Protein AF-A0ABD5AZH2-F1 (afdb_monomer_lite)

Radius of gyration: 20.58 Å; chains: 1; bounding box: 47×34×45 Å

Organism: Staphylococcus chromogenes (NCBI:txid46126)

Sequence (150 aa):
QFNVNGDVVKVEMTEIVQFFMYLSATINLLLIKINTSDILSSNITQSAMGALFAVLGPGWLGATIFNAPHNLKILKNDIGSIISEVPWLVIILVSVVAMIVISQSATASIMVPIVLSLGIPPMFFIAIVQTLNVNFVIPAQPTILFAVDV

pLDDT: mean 77.16, std 8.14, range [48.12, 93.88]

Foldseek 3Di:
DDQDPNDDDDDDPVNVVVVVVVVVVVVCCVVDVDDPVVVCVDPVNVVVVVVVCLQVVVQVVLCVQCPPPVNVVCCQPPVLVVCVVPVCVLLVVLLVVLCVSLDLVSSCSRSVVVCVSSVRDCVCVVSSSVSNVNPVVDCPDVVSVVVVVD

Structure (mmCIF, N/CA/C/O backbone):
data_AF-A0ABD5AZH2-F1
#
_entry.id   AF-A0ABD5AZH2-F1
#
loop_
_atom_site.group_PDB
_atom_site.id
_atom_site.type_symbol
_atom_site.label_atom_id
_atom_site.label_alt_id
_atom_site.label_comp_id
_atom_site.label_asym_id
_atom_site.label_entity_id
_atom_site.label_seq_id
_atom_site.pdbx_PDB_ins_code
_atom_site.Cartn_x
_atom_site.Cartn_y
_atom_site.Cartn_z
_atom_site.occupancy
_atom_site.B_iso_or_equiv
_atom_site.auth_seq_id
_atom_site.auth_comp_id
_atom_site.auth_asym_id
_atom_site.auth_atom_id
_atom_site.pdbx_PDB_model_num
ATOM 1 N N . GLN A 1 1 ? -25.159 2.593 -11.934 1.00 52.59 1 GLN A N 1
ATOM 2 C CA . GLN A 1 1 ? -25.008 3.696 -12.905 1.00 52.59 1 GLN A CA 1
ATOM 3 C C . GLN A 1 1 ? -26.025 4.739 -12.505 1.00 52.59 1 GLN A C 1
ATOM 5 O O . GLN A 1 1 ? -27.193 4.382 -12.394 1.00 52.59 1 GLN A O 1
ATOM 10 N N . PHE A 1 2 ? -25.587 5.952 -12.195 1.00 59.53 2 PHE A N 1
ATOM 11 C CA . PHE A 1 2 ? -26.476 7.032 -11.773 1.00 59.53 2 PHE A CA 1
ATOM 12 C C . PHE A 1 2 ? -26.469 8.088 -12.874 1.00 59.53 2 PHE A C 1
ATOM 14 O O . PHE A 1 2 ? -25.406 8.452 -13.369 1.00 59.53 2 PHE A O 1
ATOM 21 N N . ASN A 1 3 ? -27.651 8.513 -13.313 1.00 66.88 3 ASN A N 1
ATOM 22 C CA . ASN A 1 3 ? -27.783 9.558 -14.319 1.00 66.88 3 ASN A CA 1
ATOM 23 C C . ASN A 1 3 ? -27.894 10.896 -13.585 1.00 66.88 3 ASN A C 1
ATOM 25 O O . ASN A 1 3 ? -28.888 11.137 -12.897 1.00 66.88 3 ASN A O 1
ATOM 29 N N . VAL A 1 4 ? -26.856 11.723 -13.683 1.00 68.50 4 VAL A N 1
ATOM 30 C CA . VAL A 1 4 ? -26.837 13.073 -13.113 1.00 68.50 4 VAL A CA 1
ATOM 31 C C . VAL A 1 4 ? -26.707 14.034 -14.288 1.00 68.50 4 VAL A C 1
ATOM 33 O O . VAL A 1 4 ? -25.723 13.989 -15.014 1.00 68.50 4 VAL A O 1
ATOM 36 N N . ASN A 1 5 ? -27.716 14.882 -14.500 1.00 66.00 5 ASN A N 1
ATOM 37 C CA . ASN A 1 5 ? -27.747 15.885 -15.575 1.00 66.00 5 ASN A CA 1
ATOM 38 C C . ASN A 1 5 ? -27.528 15.344 -17.006 1.00 66.00 5 ASN A C 1
ATOM 40 O O . ASN A 1 5 ? -27.023 16.064 -17.860 1.00 66.00 5 ASN A O 1
ATOM 44 N N . GLY A 1 6 ? -27.934 14.103 -17.295 1.00 75.12 6 GLY A N 1
ATOM 45 C CA . GLY A 1 6 ? -27.809 13.506 -18.630 1.00 75.12 6 GLY A CA 1
ATOM 46 C C . GLY A 1 6 ? -26.502 12.744 -18.862 1.00 75.12 6 GLY A C 1
ATOM 47 O O . GLY A 1 6 ? -26.425 11.996 -19.836 1.00 75.12 6 GLY A O 1
ATOM 48 N N . ASP A 1 7 ? -25.533 12.850 -17.949 1.00 62.53 7 ASP A N 1
ATOM 49 C CA . ASP A 1 7 ? -24.295 12.077 -17.986 1.00 62.53 7 ASP A CA 1
ATOM 50 C C . ASP A 1 7 ? -24.404 10.818 -17.120 1.00 62.53 7 ASP A C 1
ATOM 52 O O . ASP A 1 7 ? -24.837 10.831 -15.960 1.00 62.53 7 ASP A O 1
ATOM 56 N N . VAL A 1 8 ? -24.001 9.686 -17.701 1.00 70.69 8 VAL A N 1
ATOM 57 C CA . VAL A 1 8 ? -23.980 8.394 -17.011 1.00 70.69 8 VAL A CA 1
ATOM 58 C C . VAL A 1 8 ? -22.727 8.323 -16.147 1.00 70.69 8 VAL A C 1
ATOM 60 O O . VAL A 1 8 ? -21.658 7.916 -16.603 1.00 70.69 8 VAL A O 1
ATOM 63 N N . VAL A 1 9 ? -22.869 8.672 -14.871 1.00 74.56 9 VAL A N 1
ATOM 64 C CA . VAL A 1 9 ? -21.792 8.539 -13.892 1.00 74.56 9 VAL A CA 1
ATOM 65 C C . VAL A 1 9 ? -21.752 7.089 -13.399 1.00 74.56 9 VAL A C 1
ATOM 67 O O . VAL A 1 9 ? -22.707 6.546 -12.818 1.00 74.56 9 VAL A O 1
ATOM 70 N N . LYS A 1 10 ? -20.633 6.416 -13.680 1.00 78.31 10 LYS A N 1
ATOM 71 C CA . LYS A 1 10 ? -20.301 5.114 -13.096 1.00 78.31 10 LYS A CA 1
ATOM 72 C C . LYS A 1 10 ? -19.597 5.362 -11.769 1.00 78.31 10 LYS A C 1
ATOM 74 O O . LYS A 1 10 ? -18.503 5.899 -11.760 1.00 78.31 10 LYS A O 1
ATOM 79 N N . VAL A 1 11 ? -20.244 4.947 -10.686 1.00 78.88 11 VAL A N 1
ATOM 80 C CA . VAL A 1 11 ? -19.649 4.952 -9.348 1.00 78.88 11 VAL A CA 1
ATOM 81 C C . VAL A 1 11 ? -18.586 3.862 -9.298 1.00 78.88 11 VAL A C 1
ATOM 83 O O . VAL A 1 11 ? -18.862 2.715 -9.677 1.00 78.88 11 VAL A O 1
ATOM 86 N N . GLU A 1 12 ? -17.378 4.226 -8.883 1.00 84.44 12 GLU A N 1
ATOM 87 C CA . GLU A 1 12 ? -16.272 3.286 -8.739 1.00 84.44 12 GLU A CA 1
ATOM 88 C C . GLU A 1 12 ? -16.488 2.372 -7.530 1.00 84.44 12 GLU A C 1
ATOM 90 O O . GLU A 1 12 ? -17.116 2.736 -6.535 1.00 84.44 12 GLU A O 1
ATOM 95 N N . MET A 1 13 ? -15.923 1.164 -7.580 1.00 83.75 13 MET A N 1
ATOM 96 C CA . MET A 1 13 ? -16.029 0.207 -6.471 1.00 83.75 13 MET A CA 1
ATOM 97 C C . MET A 1 13 ? -15.518 0.787 -5.144 1.00 83.75 13 MET A C 1
ATOM 99 O O . MET A 1 13 ? -16.082 0.493 -4.092 1.00 83.75 13 MET A O 1
ATOM 103 N N . THR A 1 14 ? -14.497 1.643 -5.193 1.00 85.88 14 THR A N 1
ATOM 104 C CA . THR A 1 14 ? -13.955 2.345 -4.023 1.00 85.88 14 THR A CA 1
ATOM 105 C C . T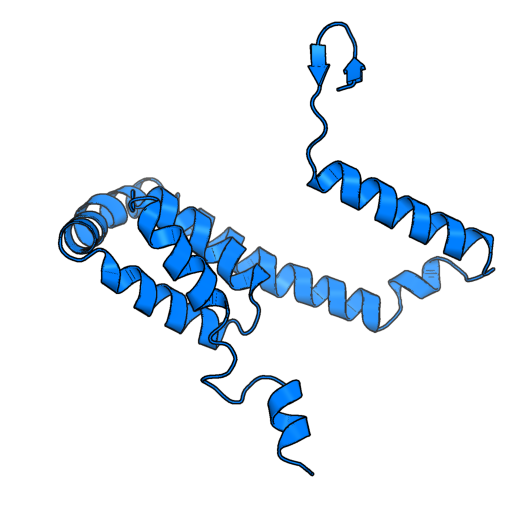HR A 1 14 ? -15.004 3.230 -3.353 1.00 85.88 14 THR A C 1
ATOM 107 O O . THR A 1 14 ? -15.155 3.187 -2.133 1.00 85.88 14 THR A O 1
ATOM 110 N N . GLU A 1 15 ? -15.769 3.987 -4.139 1.00 87.62 15 GLU A N 1
ATOM 111 C CA . GLU A 1 15 ? -16.819 4.877 -3.637 1.00 87.62 15 GLU A CA 1
ATOM 112 C C . GLU A 1 15 ? -17.948 4.064 -2.993 1.00 87.62 15 GLU A C 1
ATOM 114 O O . GLU A 1 15 ? -18.423 4.402 -1.910 1.00 87.62 15 GLU A O 1
ATOM 119 N N . ILE A 1 16 ? -18.323 2.931 -3.601 1.00 89.31 16 ILE A N 1
ATOM 120 C CA . ILE A 1 16 ? -19.323 2.011 -3.036 1.00 89.31 16 ILE A CA 1
ATOM 121 C C . ILE A 1 16 ? -18.880 1.512 -1.657 1.00 89.31 16 ILE A C 1
ATOM 123 O O . ILE A 1 16 ? -19.659 1.565 -0.704 1.00 89.31 16 ILE A O 1
ATOM 127 N N . VAL A 1 17 ? -17.632 1.055 -1.524 1.00 89.88 17 VAL A N 1
ATOM 128 C CA . VAL A 1 17 ? -17.099 0.580 -0.237 1.00 89.88 17 VAL A CA 1
ATOM 129 C C . VAL A 1 17 ? -17.085 1.705 0.802 1.00 89.88 17 VAL A C 1
ATOM 131 O O . VAL A 1 17 ? -17.498 1.486 1.942 1.00 89.88 17 VAL A O 1
ATOM 134 N N . GLN A 1 18 ? -16.688 2.919 0.412 1.00 90.12 18 GLN A N 1
ATOM 135 C CA . GLN A 1 18 ? -16.705 4.085 1.298 1.00 90.12 18 GLN A CA 1
ATOM 136 C C . GLN A 1 18 ? -18.116 4.406 1.800 1.00 90.12 18 GLN A C 1
ATOM 138 O O . GLN A 1 18 ? -18.288 4.652 2.995 1.00 90.12 18 GLN A O 1
ATOM 143 N N . PHE A 1 19 ? -19.139 4.328 0.943 1.00 92.25 19 PHE A N 1
ATOM 144 C CA . PHE A 1 19 ? -20.527 4.516 1.372 1.00 92.25 19 PHE A CA 1
ATOM 145 C C . PHE A 1 19 ? -20.939 3.514 2.455 1.00 92.25 19 PHE A C 1
ATOM 147 O O . PHE A 1 19 ? -21.525 3.915 3.461 1.00 92.25 19 PHE A O 1
ATOM 154 N N . PHE A 1 20 ? -20.591 2.232 2.306 1.00 93.88 20 PHE A N 1
ATOM 155 C CA . PHE A 1 20 ? -20.876 1.223 3.333 1.00 93.88 20 PHE A CA 1
ATOM 156 C C . PHE A 1 20 ? -20.107 1.469 4.638 1.00 93.88 20 PHE A C 1
ATOM 158 O O . PHE A 1 20 ? -20.675 1.310 5.722 1.00 93.88 20 PHE A O 1
ATOM 165 N N . MET A 1 21 ? -18.842 1.889 4.555 1.00 93.06 21 MET A N 1
ATOM 166 C CA . MET A 1 21 ? -18.037 2.225 5.734 1.00 93.06 21 MET A CA 1
ATOM 167 C C . MET A 1 21 ? -18.627 3.409 6.506 1.00 93.06 21 MET A C 1
ATOM 169 O O . MET A 1 21 ? -18.802 3.313 7.722 1.00 93.06 21 MET A O 1
ATOM 173 N N . TYR A 1 22 ? -18.983 4.496 5.814 1.00 92.00 22 TYR A N 1
ATOM 174 C CA . TYR A 1 22 ? -19.602 5.660 6.448 1.00 92.00 22 TYR A CA 1
ATOM 175 C C . TYR A 1 22 ? -20.980 5.333 7.016 1.00 92.00 22 TYR A C 1
ATOM 177 O O . TYR A 1 22 ? -21.271 5.733 8.139 1.00 92.00 22 TYR A O 1
ATOM 185 N N . LEU A 1 23 ? -21.792 4.545 6.306 1.00 93.75 23 LEU A N 1
ATOM 186 C CA . LEU A 1 23 ? -23.096 4.105 6.800 1.00 93.75 23 LEU A CA 1
ATOM 187 C C . LEU A 1 23 ? -22.965 3.312 8.108 1.00 93.75 23 LEU A C 1
ATOM 189 O O . LEU A 1 23 ? -23.664 3.596 9.079 1.00 93.75 23 LEU A O 1
ATOM 193 N N . SER A 1 24 ? -22.038 2.353 8.155 1.00 92.06 24 SER A N 1
ATOM 194 C CA . SER A 1 24 ? -21.751 1.578 9.366 1.00 92.06 24 SER A CA 1
ATOM 195 C C . SER A 1 24 ? -21.257 2.471 10.509 1.00 92.06 24 SER A C 1
ATOM 197 O O . SER A 1 24 ? -21.727 2.351 11.643 1.00 92.06 24 SER A O 1
ATOM 199 N N . ALA A 1 25 ? -20.361 3.421 10.225 1.00 88.56 25 ALA A N 1
ATOM 200 C CA . ALA A 1 25 ? -19.891 4.381 11.219 1.00 88.56 25 ALA A CA 1
ATOM 201 C C . ALA A 1 25 ? -21.043 5.236 11.774 1.00 88.56 25 ALA A C 1
ATOM 203 O O . ALA A 1 25 ? -21.180 5.363 12.989 1.00 88.56 25 ALA A O 1
ATOM 204 N N . THR A 1 26 ? -21.920 5.759 10.911 1.00 89.31 26 THR A N 1
ATOM 205 C CA . THR A 1 26 ? -23.097 6.537 11.320 1.00 89.31 26 THR A CA 1
ATOM 206 C C . THR A 1 26 ? -24.039 5.722 12.200 1.00 89.31 26 THR A C 1
ATOM 208 O O . THR A 1 26 ? -24.479 6.220 13.233 1.00 89.31 26 THR A O 1
ATOM 211 N N . ILE A 1 27 ? -24.315 4.463 11.848 1.00 92.56 27 ILE A N 1
ATOM 212 C CA . ILE A 1 27 ? -25.163 3.583 12.666 1.00 92.56 27 ILE A CA 1
ATOM 213 C C . ILE A 1 27 ? -24.551 3.384 14.059 1.00 92.56 27 ILE A C 1
ATOM 215 O O . ILE A 1 27 ? -25.253 3.524 15.060 1.00 92.56 27 ILE A O 1
ATOM 219 N N . ASN A 1 28 ? -23.243 3.129 14.144 1.00 89.69 28 ASN A N 1
ATOM 220 C CA . ASN A 1 28 ? -22.558 2.972 15.429 1.00 89.69 28 ASN A CA 1
ATOM 221 C C . ASN A 1 28 ? -22.621 4.247 16.289 1.00 89.69 28 ASN A C 1
ATOM 223 O O . ASN A 1 28 ? -22.878 4.153 17.487 1.00 89.69 28 ASN A O 1
ATOM 227 N N . LEU A 1 29 ? -22.458 5.432 15.691 1.00 87.94 29 LEU A N 1
ATOM 228 C CA . LEU A 1 29 ? -22.561 6.716 16.402 1.00 87.94 29 LEU A CA 1
ATOM 229 C C . LEU A 1 29 ? -23.983 7.046 16.870 1.00 87.94 29 LEU A C 1
ATOM 231 O O . LEU A 1 29 ? -24.157 7.728 17.875 1.00 87.94 29 LEU A O 1
ATOM 235 N N . LEU A 1 30 ? -25.007 6.588 16.145 1.00 87.50 30 LEU A N 1
ATOM 236 C CA . LEU A 1 30 ? -26.403 6.786 16.543 1.00 87.50 30 LEU A CA 1
ATOM 237 C C . LEU A 1 30 ? -26.811 5.857 17.694 1.00 87.50 30 LEU A C 1
ATOM 239 O O . LEU A 1 30 ? -27.596 6.257 18.553 1.00 87.50 30 LEU A O 1
ATOM 243 N N . LEU A 1 31 ? -26.287 4.628 17.717 1.00 89.38 31 LEU A N 1
ATOM 244 C CA . LEU A 1 31 ? -26.592 3.637 18.753 1.00 89.38 31 LEU A CA 1
ATOM 245 C C . LEU A 1 31 ? -25.785 3.863 20.036 1.00 89.38 31 LEU A C 1
ATOM 247 O O . LEU A 1 31 ? -26.311 3.697 21.138 1.00 89.38 31 LEU A O 1
ATOM 251 N N . ILE A 1 32 ? -24.516 4.248 19.905 1.00 84.94 32 ILE A N 1
ATOM 252 C CA . ILE A 1 32 ? -23.612 4.478 21.030 1.00 84.94 32 ILE A CA 1
ATOM 253 C C . ILE A 1 32 ? -23.474 5.993 21.206 1.00 84.94 32 ILE A C 1
ATOM 255 O O . ILE A 1 32 ? -22.914 6.670 20.352 1.00 84.94 32 ILE A O 1
ATOM 259 N N . LYS A 1 33 ? -23.972 6.541 22.323 1.00 75.75 33 LYS A N 1
ATOM 260 C CA . LYS A 1 33 ? -23.866 7.975 22.670 1.00 75.75 33 LYS A CA 1
ATOM 261 C C . LYS A 1 33 ? -22.435 8.365 23.077 1.00 75.75 33 LYS A C 1
ATOM 263 O O . LYS A 1 33 ? -22.192 8.761 24.214 1.00 75.75 33 LYS A O 1
ATOM 268 N N . ILE A 1 34 ? -21.485 8.217 22.164 1.00 80.19 34 ILE A N 1
ATOM 269 C CA . ILE A 1 34 ? -20.086 8.626 22.325 1.00 80.19 34 ILE A CA 1
ATOM 270 C C . ILE A 1 34 ? -19.914 10.059 21.832 1.00 80.19 34 ILE A C 1
ATOM 272 O O . ILE A 1 34 ? -20.504 10.460 20.828 1.00 80.19 34 ILE A O 1
ATOM 276 N N . ASN A 1 35 ? -19.092 10.838 22.533 1.00 81.25 35 ASN A N 1
ATOM 277 C CA . ASN A 1 35 ? -18.733 12.170 22.078 1.00 81.25 35 ASN A CA 1
ATOM 278 C C . ASN A 1 35 ? -17.809 12.053 20.855 1.00 81.25 35 ASN A C 1
ATOM 280 O O . ASN A 1 35 ? -16.774 11.389 20.902 1.00 81.25 35 ASN A O 1
ATOM 284 N N . THR A 1 36 ? -18.177 12.692 19.744 1.00 77.19 36 THR A N 1
ATOM 285 C CA . THR A 1 36 ? -17.434 12.599 18.480 1.00 77.19 36 THR A CA 1
ATOM 286 C C . THR A 1 36 ? -16.024 13.185 18.575 1.00 77.19 36 THR A C 1
ATOM 288 O O . THR A 1 36 ? -15.152 12.779 17.807 1.00 77.19 36 THR A O 1
ATOM 291 N N . SER A 1 37 ? -15.771 14.100 19.521 1.00 79.50 37 SER A N 1
ATOM 292 C CA . SER A 1 37 ? -14.423 14.628 19.782 1.00 79.50 37 SER A CA 1
ATOM 293 C C . SER A 1 37 ? -13.448 13.546 20.242 1.00 79.50 37 SER A C 1
ATOM 295 O O . SER A 1 37 ? -12.270 13.588 19.888 1.00 79.50 37 SER A O 1
ATOM 297 N N . ASP A 1 38 ? -13.948 12.557 20.982 1.00 82.62 38 ASP A N 1
ATOM 298 C CA . ASP A 1 38 ? -13.118 11.542 21.636 1.00 82.62 38 ASP A CA 1
ATOM 299 C C . ASP A 1 38 ? -12.610 10.498 20.635 1.00 82.62 38 ASP A C 1
ATOM 301 O O . ASP A 1 38 ? -11.578 9.859 20.825 1.00 82.62 38 ASP A O 1
ATOM 305 N N . ILE A 1 39 ? -13.303 10.368 19.504 1.00 82.75 39 ILE A N 1
ATOM 306 C CA . ILE A 1 39 ? -12.912 9.487 18.403 1.00 82.75 39 ILE A CA 1
ATOM 307 C C . ILE A 1 39 ? -11.655 10.025 17.719 1.00 82.75 39 ILE A C 1
ATOM 309 O O . ILE A 1 39 ? -10.741 9.254 17.422 1.00 82.75 39 ILE A O 1
ATOM 313 N N . LEU A 1 40 ? -11.584 11.343 17.502 1.00 81.81 40 LEU A N 1
ATOM 314 C CA . LEU A 1 40 ? -10.431 12.003 16.880 1.00 81.81 40 LEU A CA 1
ATOM 315 C C . LEU A 1 40 ? -9.229 12.081 17.825 1.00 81.81 40 LEU A C 1
ATOM 317 O O . LEU A 1 40 ? -8.089 11.969 17.376 1.00 81.81 40 LEU A O 1
ATOM 321 N N . SER A 1 41 ? -9.470 12.246 19.127 1.00 84.25 41 SER A N 1
ATOM 322 C CA . SER A 1 41 ? -8.408 12.251 20.137 1.00 84.25 41 SER A CA 1
ATOM 323 C C . SER A 1 41 ? -7.947 10.848 20.546 1.00 84.25 41 SER A C 1
ATOM 325 O O . SER A 1 41 ? -6.949 10.723 21.253 1.00 84.25 41 SER A O 1
ATOM 327 N N . SER A 1 42 ? -8.619 9.790 20.083 1.00 86.50 42 SER A N 1
ATOM 328 C CA . SER A 1 42 ? -8.219 8.417 20.384 1.00 86.50 42 SER A CA 1
ATOM 329 C C . SER A 1 42 ? -6.845 8.066 19.797 1.00 86.50 42 SER A C 1
ATOM 331 O O . SER A 1 42 ? -6.505 8.427 18.666 1.00 86.50 42 SER A O 1
ATOM 333 N N . ASN A 1 43 ? -6.072 7.278 20.553 1.00 85.12 43 ASN A N 1
ATOM 334 C CA . ASN A 1 43 ? -4.749 6.799 20.134 1.00 85.12 43 ASN A CA 1
ATOM 335 C C . ASN A 1 43 ? -4.796 6.034 18.804 1.00 85.12 43 ASN A C 1
ATOM 337 O O . ASN A 1 43 ? -3.853 6.104 18.020 1.00 85.12 43 ASN A O 1
ATOM 341 N N . ILE A 1 44 ? -5.894 5.325 18.529 1.00 84.69 44 ILE A N 1
ATOM 342 C CA . ILE A 1 44 ? -6.078 4.548 17.298 1.00 84.69 44 ILE A CA 1
ATOM 343 C C . ILE A 1 44 ? -6.228 5.485 16.097 1.00 84.69 44 ILE A C 1
ATOM 345 O O . ILE A 1 44 ? -5.533 5.296 15.102 1.00 84.69 44 ILE A O 1
ATOM 349 N N . THR A 1 45 ? -7.069 6.520 16.191 1.00 84.44 45 THR A N 1
ATOM 350 C CA . THR A 1 45 ? -7.259 7.483 15.094 1.00 84.44 45 THR A CA 1
ATOM 351 C C . THR A 1 45 ? -5.997 8.296 14.830 1.00 84.44 45 THR A C 1
ATOM 353 O O . THR A 1 45 ? -5.624 8.485 13.673 1.00 84.44 45 THR A O 1
ATOM 356 N N . GLN A 1 46 ? -5.292 8.733 15.877 1.00 85.31 46 GLN A N 1
ATOM 357 C CA . GLN A 1 46 ? -4.021 9.450 15.714 1.00 85.31 46 GLN A CA 1
ATOM 358 C C . GLN A 1 46 ? -2.941 8.561 15.084 1.00 85.31 46 GLN A C 1
ATOM 360 O O . GLN A 1 46 ? -2.246 8.992 14.163 1.00 85.31 46 GLN A O 1
ATOM 365 N N . SER A 1 47 ? -2.851 7.300 15.517 1.00 80.50 47 SER A N 1
ATOM 366 C CA . SER A 1 47 ? -1.919 6.320 14.943 1.00 80.50 47 SER A CA 1
ATOM 367 C C . SER A 1 47 ? -2.259 5.998 13.484 1.00 80.50 47 SER A C 1
ATOM 369 O O . SER A 1 47 ? -1.363 5.930 12.645 1.00 80.50 47 SER A O 1
ATOM 371 N N . ALA A 1 48 ? -3.548 5.866 13.150 1.00 78.56 48 ALA A N 1
ATOM 372 C CA . ALA A 1 48 ? -4.018 5.662 11.780 1.00 78.56 48 ALA A CA 1
ATOM 373 C C . ALA A 1 48 ? -3.706 6.868 10.876 1.00 78.56 48 ALA A C 1
ATOM 375 O O . ALA A 1 48 ? -3.258 6.686 9.744 1.00 78.56 48 ALA A O 1
ATOM 376 N N . MET A 1 49 ? -3.880 8.094 11.380 1.00 84.75 49 MET A N 1
ATOM 377 C CA . MET A 1 49 ? -3.527 9.322 10.659 1.00 84.75 49 MET A CA 1
ATOM 378 C C . MET A 1 49 ? -2.013 9.407 10.404 1.00 84.75 49 MET A C 1
ATOM 380 O O . MET A 1 49 ? -1.586 9.714 9.293 1.00 84.75 49 MET A O 1
ATOM 384 N N . GLY A 1 50 ? -1.189 9.080 11.405 1.00 79.50 50 GLY A N 1
ATOM 385 C CA . GLY A 1 50 ? 0.267 9.012 11.251 1.00 79.50 50 GLY A CA 1
ATOM 386 C C . GLY A 1 50 ? 0.697 7.968 10.216 1.00 79.50 50 GLY A C 1
ATOM 387 O O . GLY A 1 50 ? 1.525 8.257 9.351 1.00 79.50 50 GLY A O 1
ATOM 388 N N . ALA A 1 51 ? 0.079 6.785 10.242 1.00 74.56 51 ALA A N 1
ATOM 389 C CA . ALA A 1 51 ? 0.319 5.739 9.251 1.00 74.56 51 ALA A CA 1
ATOM 390 C C . ALA A 1 51 ? -0.070 6.185 7.831 1.00 74.56 51 ALA A C 1
ATOM 392 O O . ALA A 1 51 ? 0.671 5.920 6.886 1.00 74.56 51 ALA A O 1
ATOM 393 N N . LEU A 1 52 ? -1.182 6.913 7.669 1.00 79.44 52 LEU A N 1
ATOM 394 C CA . LEU A 1 52 ? -1.594 7.465 6.376 1.00 79.44 52 LEU A CA 1
ATOM 395 C C . LEU A 1 52 ? -0.494 8.353 5.772 1.00 79.44 52 LEU A C 1
ATOM 397 O O . LEU A 1 52 ? -0.137 8.177 4.607 1.00 79.44 52 LEU A O 1
ATOM 401 N N . PHE A 1 53 ? 0.082 9.269 6.556 1.00 79.88 53 PHE A N 1
ATOM 402 C CA . PHE A 1 53 ? 1.168 10.137 6.087 1.00 79.88 53 PHE A CA 1
ATOM 403 C C . PHE A 1 53 ? 2.471 9.378 5.829 1.00 79.88 53 PHE A C 1
ATOM 405 O O . PHE A 1 53 ? 3.155 9.670 4.847 1.00 79.88 53 PHE A O 1
ATOM 412 N N . ALA A 1 54 ? 2.792 8.380 6.656 1.00 74.12 54 ALA A N 1
ATOM 413 C CA . ALA A 1 54 ? 3.956 7.521 6.449 1.00 74.12 54 ALA A CA 1
ATOM 414 C C . ALA A 1 54 ? 3.878 6.735 5.129 1.00 74.12 54 ALA A C 1
ATOM 416 O O . ALA A 1 54 ? 4.906 6.435 4.531 1.00 74.12 54 ALA A O 1
ATOM 417 N N . VAL A 1 55 ? 2.666 6.433 4.655 1.00 69.81 55 VAL A N 1
ATOM 418 C CA . VAL A 1 55 ? 2.434 5.716 3.397 1.00 69.81 55 VAL A CA 1
ATOM 419 C C . VAL A 1 55 ? 2.310 6.662 2.200 1.00 69.81 55 VAL A C 1
ATOM 421 O O . VAL A 1 55 ? 2.972 6.463 1.181 1.00 69.81 55 VAL A O 1
ATOM 424 N N . LEU A 1 56 ? 1.473 7.696 2.299 1.00 73.88 56 LEU A N 1
ATOM 425 C CA . LEU A 1 56 ? 1.221 8.618 1.188 1.00 73.88 56 LEU A CA 1
ATOM 426 C C . LEU A 1 56 ? 2.408 9.551 0.918 1.00 73.88 56 LEU A C 1
ATOM 428 O O . LEU A 1 56 ? 2.656 9.891 -0.238 1.00 73.88 56 LEU A O 1
ATOM 432 N N . GLY A 1 57 ? 3.158 9.942 1.951 1.00 78.12 57 GLY A N 1
ATOM 433 C CA . GLY A 1 57 ? 4.287 10.867 1.834 1.00 78.12 57 GLY A CA 1
ATOM 434 C C . GLY A 1 57 ? 5.391 10.357 0.900 1.00 78.12 57 GLY A C 1
ATOM 435 O O . GLY A 1 57 ? 5.676 11.018 -0.101 1.00 78.12 57 GLY A O 1
ATOM 436 N N . PRO A 1 58 ? 5.991 9.178 1.158 1.00 71.94 58 PRO A N 1
ATOM 437 C CA . PRO A 1 58 ? 7.034 8.621 0.298 1.00 71.94 58 PRO A CA 1
ATOM 438 C C . PRO A 1 58 ? 6.552 8.331 -1.127 1.00 71.94 58 PRO A C 1
ATOM 440 O O . PRO A 1 58 ? 7.291 8.584 -2.077 1.00 71.94 58 PRO A O 1
ATOM 443 N N . GLY A 1 59 ? 5.311 7.857 -1.296 1.00 71.31 59 GLY A N 1
ATOM 444 C CA . GLY A 1 59 ? 4.725 7.623 -2.621 1.00 71.31 59 GLY A CA 1
ATOM 445 C C . GLY A 1 59 ? 4.553 8.899 -3.425 1.00 71.31 59 GLY A C 1
ATOM 446 O O . GLY A 1 59 ? 4.921 8.941 -4.599 1.00 71.31 59 GLY A O 1
ATOM 447 N N . TRP A 1 60 ? 4.080 9.966 -2.788 1.00 74.19 60 TRP A N 1
ATOM 448 C CA . TRP A 1 60 ? 3.933 11.257 -3.444 1.00 74.19 60 TRP A CA 1
ATOM 449 C C . TRP A 1 60 ? 5.286 11.896 -3.779 1.00 74.19 60 TRP A C 1
ATOM 451 O O . TRP A 1 60 ? 5.485 12.352 -4.906 1.00 74.19 60 TRP A O 1
ATOM 461 N N . LEU A 1 61 ? 6.254 11.866 -2.856 1.00 79.00 61 LEU A N 1
ATOM 462 C CA . LEU A 1 61 ? 7.606 12.379 -3.112 1.00 79.00 61 LEU A CA 1
ATOM 463 C C . LEU A 1 61 ? 8.304 11.602 -4.233 1.00 79.00 61 LEU A C 1
ATOM 465 O O . LEU A 1 61 ? 8.854 12.216 -5.149 1.00 79.00 61 LEU A O 1
ATOM 469 N N . GLY A 1 62 ? 8.218 10.270 -4.208 1.00 72.69 62 GLY A N 1
ATOM 470 C CA . GLY A 1 62 ? 8.727 9.411 -5.273 1.00 72.69 62 GLY A CA 1
ATOM 471 C C . GLY A 1 62 ? 8.096 9.768 -6.616 1.00 72.69 62 GLY A C 1
ATOM 472 O O . GLY A 1 62 ? 8.810 10.107 -7.557 1.00 72.69 62 GLY A O 1
ATOM 473 N N . ALA A 1 63 ? 6.763 9.796 -6.695 1.00 72.94 63 ALA A N 1
ATOM 474 C CA . ALA A 1 63 ? 6.047 10.170 -7.913 1.00 72.94 63 ALA A CA 1
ATOM 475 C C . ALA A 1 63 ? 6.449 11.561 -8.432 1.00 72.94 63 ALA A C 1
ATOM 477 O O . ALA A 1 63 ? 6.601 11.741 -9.636 1.00 72.94 63 ALA A O 1
ATOM 478 N N . THR A 1 64 ? 6.677 12.537 -7.552 1.00 80.50 64 THR A N 1
ATOM 479 C CA . THR A 1 64 ? 7.085 13.894 -7.954 1.00 80.50 64 THR A CA 1
ATOM 480 C C . THR A 1 64 ? 8.507 13.913 -8.530 1.00 80.50 64 THR A C 1
ATOM 482 O O . THR A 1 64 ? 8.746 14.555 -9.553 1.00 80.50 64 THR A O 1
ATOM 485 N N . ILE A 1 65 ? 9.441 13.163 -7.931 1.00 78.31 65 ILE A N 1
ATOM 486 C CA . ILE A 1 65 ? 10.817 13.017 -8.435 1.00 78.31 65 ILE A CA 1
ATOM 487 C C . ILE A 1 65 ? 10.826 12.272 -9.773 1.00 78.31 65 ILE A C 1
ATOM 489 O O . ILE A 1 65 ? 11.518 12.696 -10.698 1.00 78.31 65 ILE A O 1
ATOM 493 N N . PHE A 1 66 ? 10.057 11.189 -9.897 1.00 70.44 66 PHE A N 1
ATOM 494 C CA . PHE A 1 66 ? 10.008 10.368 -11.108 1.00 70.44 66 PHE A CA 1
ATOM 495 C C . PHE A 1 66 ? 9.290 11.064 -12.269 1.00 70.44 66 PHE A C 1
ATOM 497 O O . PHE A 1 66 ? 9.738 10.960 -13.409 1.00 70.44 66 PHE A O 1
ATOM 504 N N . ASN A 1 67 ? 8.221 11.816 -11.991 1.00 74.62 67 ASN A N 1
ATOM 505 C CA . ASN A 1 67 ? 7.462 12.547 -13.009 1.00 74.62 67 ASN A CA 1
ATOM 506 C C . ASN A 1 67 ? 8.109 13.881 -13.413 1.00 74.62 67 ASN A C 1
ATOM 508 O O . ASN A 1 67 ? 7.632 14.534 -14.343 1.00 74.62 67 ASN A O 1
ATOM 512 N N . ALA A 1 68 ? 9.198 14.300 -12.758 1.00 83.94 68 ALA A N 1
ATOM 513 C CA . ALA A 1 68 ? 9.947 15.476 -13.177 1.00 83.94 68 ALA A CA 1
ATOM 514 C C . ALA A 1 68 ? 10.493 15.273 -14.613 1.00 83.94 68 ALA A C 1
ATOM 516 O O . ALA A 1 68 ? 11.128 14.249 -14.878 1.00 83.94 68 ALA A O 1
ATOM 517 N N . PRO A 1 69 ? 10.316 16.232 -15.548 1.00 76.12 69 PRO A N 1
ATOM 518 C CA . PRO A 1 69 ? 10.583 16.025 -16.980 1.00 76.12 69 PRO A CA 1
ATOM 519 C C . PRO A 1 69 ? 12.007 15.565 -17.319 1.00 76.12 69 PRO A C 1
ATOM 521 O O . PRO A 1 69 ? 12.209 14.818 -18.275 1.00 76.12 69 PRO A O 1
ATOM 524 N N . HIS A 1 70 ? 13.000 16.017 -16.548 1.00 78.12 70 HIS A N 1
ATOM 525 C CA . HIS A 1 70 ? 14.404 15.644 -16.728 1.00 78.12 70 HIS A CA 1
ATOM 526 C C . HIS A 1 70 ? 14.687 14.225 -16.216 1.00 78.12 70 HIS A C 1
ATOM 528 O O . HIS A 1 70 ? 15.270 13.412 -16.932 1.00 78.12 70 HIS A O 1
ATOM 534 N N . ASN A 1 71 ? 14.188 13.904 -15.018 1.00 77.19 71 ASN A N 1
ATOM 535 C CA . ASN A 1 71 ? 14.365 12.597 -14.390 1.00 77.19 71 ASN A CA 1
ATOM 536 C C . ASN A 1 71 ? 13.651 11.512 -15.189 1.00 77.19 71 ASN A C 1
ATOM 538 O O . ASN A 1 71 ? 14.246 10.475 -15.461 1.00 77.19 71 ASN A O 1
ATOM 542 N N . LEU A 1 72 ? 12.422 11.771 -15.644 1.00 73.31 72 LEU A N 1
ATOM 543 C CA . LEU A 1 72 ? 11.655 10.830 -16.458 1.00 73.31 72 LEU A CA 1
ATOM 544 C C . LEU A 1 72 ? 12.394 10.456 -17.753 1.00 73.31 72 LEU A C 1
ATOM 546 O O . LEU A 1 72 ? 12.324 9.312 -18.197 1.00 73.31 72 LEU A O 1
ATOM 550 N N . LYS A 1 73 ? 13.118 11.409 -18.354 1.00 73.88 73 LYS A N 1
ATOM 551 C CA . LYS A 1 73 ? 13.914 11.187 -19.570 1.00 73.88 73 LYS A CA 1
ATOM 552 C C . LYS A 1 73 ? 15.119 10.284 -19.305 1.00 73.88 73 LYS A C 1
ATOM 554 O O . LYS A 1 73 ? 15.349 9.355 -20.071 1.00 73.88 73 LYS A O 1
ATOM 559 N N . ILE A 1 74 ? 15.840 10.535 -18.213 1.00 75.94 74 ILE A N 1
ATOM 560 C CA . ILE A 1 74 ? 16.975 9.712 -17.766 1.00 75.94 74 ILE A CA 1
ATOM 561 C C . ILE A 1 74 ? 16.495 8.300 -17.415 1.00 75.94 74 ILE A C 1
ATOM 563 O O . ILE A 1 74 ? 17.027 7.318 -17.918 1.00 75.94 74 ILE A O 1
ATOM 567 N N . LEU A 1 75 ? 15.418 8.189 -16.635 1.00 72.12 75 LEU A N 1
ATOM 568 C CA . LEU A 1 75 ? 14.809 6.912 -16.263 1.00 72.12 75 LEU A CA 1
ATOM 569 C C . LEU A 1 75 ? 14.373 6.103 -17.482 1.00 72.12 75 LEU A C 1
ATOM 571 O O . LEU A 1 75 ? 14.640 4.910 -17.542 1.00 72.12 75 LEU A O 1
ATOM 575 N N . LYS A 1 76 ? 13.723 6.723 -18.470 1.00 68.69 76 LYS A N 1
ATOM 576 C CA . LYS A 1 76 ? 13.291 5.999 -19.672 1.00 68.69 76 LYS A CA 1
ATOM 577 C C . LYS A 1 76 ? 14.448 5.593 -20.584 1.00 68.69 76 LYS A C 1
ATOM 579 O O . LYS A 1 76 ? 14.365 4.530 -21.186 1.00 68.69 76 LYS A O 1
ATOM 584 N N . ASN A 1 77 ? 15.502 6.400 -20.684 1.00 73.69 77 ASN A N 1
ATOM 585 C CA . ASN A 1 77 ? 16.631 6.101 -21.567 1.00 73.69 77 ASN A CA 1
ATOM 586 C C . ASN A 1 77 ? 17.612 5.096 -20.942 1.00 73.69 77 ASN A C 1
ATOM 588 O O . ASN A 1 77 ? 17.957 4.105 -21.585 1.00 73.69 77 ASN A O 1
ATOM 592 N N . ASP A 1 78 ? 18.015 5.310 -19.690 1.00 73.25 78 ASP A N 1
ATOM 593 C CA . ASP A 1 78 ? 19.058 4.506 -19.040 1.00 73.25 78 ASP A CA 1
ATOM 594 C C . ASP A 1 78 ? 18.464 3.296 -18.313 1.00 73.25 78 ASP A C 1
ATOM 596 O O . ASP A 1 78 ? 18.918 2.170 -18.481 1.00 73.25 78 ASP A O 1
ATOM 600 N N . ILE A 1 79 ? 17.407 3.502 -17.525 1.00 68.75 79 ILE A N 1
ATOM 601 C CA . ILE A 1 79 ? 16.764 2.414 -16.774 1.00 68.75 79 ILE A CA 1
ATOM 602 C C . ILE A 1 79 ? 15.768 1.655 -17.662 1.00 68.75 79 ILE A C 1
ATOM 604 O O . ILE A 1 79 ? 15.663 0.435 -17.561 1.00 68.75 79 ILE A O 1
ATOM 608 N N . GLY A 1 80 ? 15.072 2.339 -18.572 1.00 68.56 80 GLY A N 1
ATOM 609 C CA . GLY A 1 80 ? 14.140 1.712 -19.509 1.00 68.56 80 GLY A CA 1
ATOM 610 C C . GLY A 1 80 ? 14.819 0.769 -20.506 1.00 68.56 80 GLY A C 1
ATOM 611 O O . GLY A 1 80 ? 14.250 -0.274 -20.816 1.00 68.56 80 GLY A O 1
ATOM 612 N N . SER A 1 81 ? 16.046 1.067 -20.948 1.00 69.94 81 SER A N 1
ATOM 613 C CA . SER A 1 81 ? 16.824 0.158 -21.806 1.00 69.94 81 SER A CA 1
ATOM 614 C C . SER A 1 81 ? 17.228 -1.119 -21.059 1.00 69.94 81 SER A C 1
ATOM 616 O O . SER A 1 81 ? 16.957 -2.216 -21.544 1.00 69.94 81 SER A O 1
ATOM 618 N N . ILE A 1 82 ? 17.738 -0.994 -19.829 1.00 72.50 82 ILE A N 1
ATOM 619 C CA . ILE A 1 82 ? 18.096 -2.138 -18.968 1.00 72.50 82 ILE A CA 1
ATOM 620 C C . ILE A 1 82 ? 16.864 -2.995 -18.632 1.00 72.50 82 ILE A C 1
ATOM 622 O O . ILE A 1 82 ? 16.921 -4.223 -18.676 1.00 72.50 82 ILE A O 1
ATOM 626 N N . ILE A 1 83 ? 15.728 -2.367 -18.314 1.00 71.25 83 ILE A N 1
ATOM 627 C CA . ILE A 1 83 ? 14.483 -3.084 -18.000 1.00 71.25 83 ILE A CA 1
ATOM 628 C C . ILE A 1 83 ? 13.895 -3.756 -19.246 1.00 71.25 83 ILE A C 1
ATOM 630 O O . ILE A 1 83 ? 13.308 -4.830 -19.128 1.00 71.25 83 ILE A O 1
ATOM 634 N N . SER A 1 84 ? 14.068 -3.171 -20.435 1.00 71.19 84 SER A N 1
ATOM 635 C CA . SER A 1 84 ? 13.651 -3.804 -21.689 1.00 71.19 84 SER A CA 1
ATOM 636 C C . SER A 1 84 ? 14.488 -5.043 -22.017 1.00 71.19 84 SER A C 1
ATOM 638 O O . SER A 1 84 ? 13.956 -5.991 -22.592 1.00 71.19 84 SER A O 1
ATOM 640 N N . GLU A 1 85 ? 15.774 -5.049 -21.664 1.00 78.50 85 GLU A N 1
ATOM 641 C CA . GLU A 1 85 ? 16.649 -6.213 -21.837 1.00 78.50 85 GLU A CA 1
ATOM 642 C C . GLU A 1 85 ? 16.402 -7.284 -20.764 1.00 78.50 85 GLU A C 1
ATOM 644 O O . GLU A 1 85 ? 16.462 -8.482 -21.052 1.00 78.50 85 GLU A O 1
ATOM 649 N N . VAL A 1 86 ? 16.096 -6.873 -19.526 1.00 80.56 86 VAL A N 1
ATOM 650 C CA . VAL A 1 86 ? 16.016 -7.771 -18.363 1.00 80.56 86 VAL A CA 1
ATOM 651 C C . VAL A 1 86 ? 14.803 -7.450 -17.456 1.00 80.56 86 VAL A C 1
ATOM 653 O O . VAL A 1 86 ? 14.963 -7.038 -16.302 1.00 80.56 86 VAL A O 1
ATOM 656 N N . PRO A 1 87 ? 13.555 -7.679 -17.918 1.00 73.69 87 PRO A N 1
ATOM 657 C CA . PRO A 1 87 ? 12.340 -7.224 -17.224 1.00 73.69 87 PRO A CA 1
ATOM 658 C C . PRO A 1 87 ? 12.079 -7.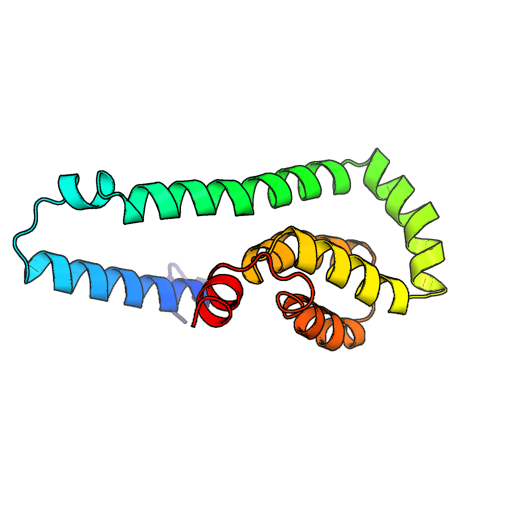902 -15.868 1.00 73.69 87 PRO A C 1
ATOM 660 O O . PRO A 1 87 ? 11.379 -7.351 -15.018 1.00 73.69 87 PRO A O 1
ATOM 663 N N . TRP A 1 88 ? 12.665 -9.078 -15.614 1.00 80.31 88 TRP A N 1
ATOM 664 C CA . TRP A 1 88 ? 12.499 -9.803 -14.349 1.00 80.31 88 TRP A CA 1
ATOM 665 C C . TRP A 1 88 ? 13.215 -9.142 -13.161 1.00 80.31 88 TRP A C 1
ATOM 667 O O . TRP A 1 88 ? 12.816 -9.372 -12.020 1.00 80.31 88 TRP A O 1
ATOM 677 N N . LEU A 1 89 ? 14.218 -8.281 -13.388 1.00 80.69 89 LEU A N 1
ATOM 678 C CA . LEU A 1 89 ? 14.926 -7.576 -12.306 1.00 80.69 89 LEU A CA 1
ATOM 679 C C . LEU A 1 89 ? 13.998 -6.679 -11.482 1.00 80.69 89 LEU A C 1
ATOM 681 O O . LEU A 1 89 ? 14.224 -6.456 -10.291 1.00 80.69 89 LEU A O 1
ATOM 685 N N . VAL A 1 90 ? 12.909 -6.212 -12.088 1.00 79.62 90 VAL A N 1
ATOM 686 C CA . VAL A 1 90 ? 11.924 -5.365 -11.416 1.00 79.62 90 VAL A CA 1
ATOM 687 C C . VAL A 1 90 ? 11.198 -6.114 -10.302 1.00 79.62 90 VAL A C 1
ATOM 689 O O . VAL A 1 90 ? 10.882 -5.519 -9.276 1.00 79.62 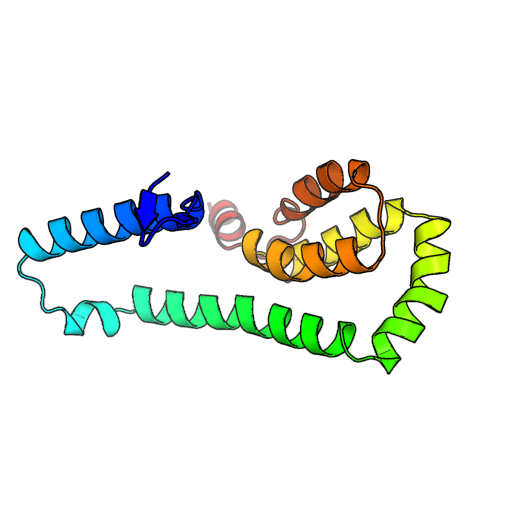90 VAL A O 1
ATOM 692 N N . ILE A 1 91 ? 11.022 -7.430 -10.434 1.00 82.81 91 ILE A N 1
ATOM 693 C CA . ILE A 1 91 ? 10.444 -8.282 -9.386 1.00 82.81 91 ILE A CA 1
ATOM 694 C C . ILE A 1 91 ? 11.323 -8.240 -8.127 1.00 8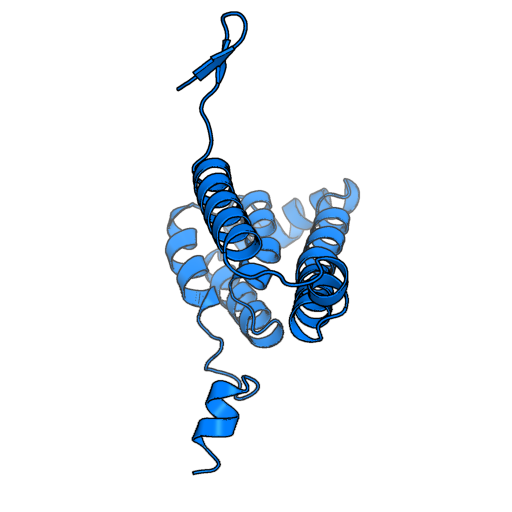2.81 91 ILE A C 1
ATOM 696 O O . ILE A 1 91 ? 10.810 -8.083 -7.018 1.00 82.81 91 ILE A O 1
ATOM 700 N N . ILE A 1 92 ? 12.646 -8.323 -8.291 1.00 82.62 92 ILE A N 1
ATOM 701 C CA . ILE A 1 92 ? 13.605 -8.262 -7.179 1.00 82.62 92 ILE A CA 1
ATOM 702 C C . ILE A 1 92 ? 13.611 -6.872 -6.556 1.00 82.62 92 ILE A C 1
ATOM 704 O O . ILE A 1 92 ? 13.520 -6.748 -5.337 1.00 82.62 92 ILE A O 1
ATOM 708 N N . LEU A 1 93 ? 13.664 -5.827 -7.382 1.00 81.44 93 LEU A N 1
ATOM 709 C CA . LEU A 1 93 ? 13.688 -4.450 -6.899 1.00 81.44 93 LEU A CA 1
ATOM 710 C C . LEU A 1 93 ? 12.427 -4.125 -6.085 1.00 81.44 93 LEU A C 1
ATOM 712 O O . LEU A 1 93 ? 12.531 -3.612 -4.972 1.00 81.44 93 LEU A O 1
ATOM 716 N N . VAL A 1 94 ? 11.245 -4.502 -6.585 1.00 81.69 94 VAL A N 1
ATOM 717 C CA . VAL A 1 94 ? 9.980 -4.354 -5.847 1.00 81.69 94 VAL A CA 1
ATOM 718 C C . VAL A 1 94 ? 9.988 -5.176 -4.556 1.00 81.69 94 VAL A C 1
ATOM 720 O O . VAL A 1 94 ? 9.526 -4.676 -3.535 1.00 81.69 94 VAL A O 1
ATOM 723 N N . SER A 1 95 ? 10.544 -6.392 -4.567 1.00 82.19 95 SER A N 1
ATOM 724 C CA . SER A 1 95 ? 10.646 -7.227 -3.359 1.00 82.19 95 SER A CA 1
ATOM 725 C C . SER A 1 95 ? 11.487 -6.560 -2.273 1.00 82.19 95 SER A C 1
ATOM 727 O O . SER A 1 95 ? 11.086 -6.538 -1.115 1.00 82.19 95 SER A O 1
ATOM 729 N N . VAL A 1 96 ? 12.632 -5.972 -2.628 1.00 82.19 96 VAL A N 1
ATOM 730 C CA . VAL A 1 96 ? 13.495 -5.273 -1.661 1.00 82.19 96 VAL A CA 1
ATOM 731 C C . VAL A 1 96 ? 12.770 -4.069 -1.059 1.00 82.19 96 VAL A C 1
ATOM 733 O O . VAL A 1 96 ? 12.797 -3.873 0.155 1.00 82.19 96 VAL A O 1
ATOM 736 N N . VAL A 1 97 ? 12.065 -3.289 -1.883 1.00 80.06 97 VAL A N 1
ATOM 737 C CA . VAL A 1 97 ? 11.267 -2.154 -1.394 1.00 80.06 97 VAL A CA 1
ATOM 738 C C . VAL A 1 97 ? 10.118 -2.633 -0.496 1.00 80.06 97 VAL A C 1
ATOM 740 O O . VAL A 1 97 ? 9.864 -2.024 0.542 1.00 80.06 97 VAL A O 1
ATOM 743 N N . ALA A 1 98 ? 9.455 -3.740 -0.843 1.00 81.62 98 ALA A N 1
ATOM 744 C CA . ALA A 1 98 ? 8.406 -4.347 -0.023 1.00 81.62 98 ALA A CA 1
ATOM 745 C C . ALA A 1 98 ? 8.922 -4.771 1.361 1.00 81.62 98 ALA A C 1
ATOM 747 O O . ALA A 1 98 ? 8.291 -4.452 2.367 1.00 81.62 98 ALA A O 1
ATOM 748 N N . MET A 1 99 ? 10.105 -5.395 1.425 1.00 78.94 99 MET A N 1
ATOM 749 C CA . MET A 1 99 ? 10.733 -5.802 2.691 1.00 78.94 99 MET A CA 1
ATOM 750 C C . MET A 1 99 ? 11.013 -4.619 3.627 1.00 78.94 99 MET A C 1
ATOM 752 O O . MET A 1 99 ? 10.897 -4.766 4.840 1.00 78.94 99 MET A O 1
ATOM 756 N N . ILE A 1 100 ? 11.379 -3.454 3.083 1.00 75.25 100 ILE A N 1
ATOM 757 C CA . ILE A 1 100 ? 11.703 -2.258 3.878 1.00 75.25 100 ILE A CA 1
ATOM 758 C C . ILE A 1 100 ? 10.435 -1.549 4.364 1.00 75.25 100 ILE A C 1
ATOM 760 O O . ILE A 1 100 ? 10.384 -1.063 5.491 1.00 75.25 100 ILE A O 1
ATOM 764 N N . VAL A 1 101 ? 9.413 -1.463 3.511 1.00 75.94 101 VAL A N 1
ATOM 765 C CA . VAL A 1 101 ? 8.201 -0.680 3.787 1.00 75.94 101 VAL A CA 1
ATOM 766 C C . VAL A 1 101 ? 7.218 -1.440 4.691 1.00 75.94 101 VAL A C 1
ATOM 768 O O . VAL A 1 101 ? 6.403 -0.799 5.353 1.00 75.94 101 VAL A O 1
ATOM 771 N N . ILE A 1 102 ? 7.287 -2.781 4.759 1.00 73.69 102 ILE A N 1
ATOM 772 C CA . ILE A 1 102 ? 6.511 -3.676 5.659 1.00 73.69 102 ILE A CA 1
ATOM 773 C C . ILE A 1 102 ? 4.972 -3.595 5.452 1.00 73.69 102 ILE A C 1
ATOM 775 O O . ILE A 1 102 ? 4.201 -4.394 5.989 1.00 73.69 102 ILE A O 1
ATOM 779 N N . SER A 1 103 ? 4.497 -2.670 4.613 1.00 77.25 103 SER A N 1
ATOM 780 C CA . SER A 1 103 ? 3.094 -2.403 4.305 1.00 77.25 103 SER A CA 1
ATOM 781 C C . SER A 1 103 ? 2.802 -2.660 2.829 1.00 77.25 103 SER A C 1
ATOM 783 O O . SER A 1 103 ? 3.277 -1.944 1.949 1.00 77.25 103 SER A O 1
ATOM 785 N N . GLN A 1 104 ? 1.956 -3.658 2.562 1.00 77.94 104 GLN A N 1
ATOM 786 C CA . GLN A 1 104 ? 1.614 -4.112 1.207 1.00 77.94 104 GLN A CA 1
ATOM 787 C C . GLN A 1 104 ? 0.968 -2.999 0.378 1.00 77.94 104 GLN A C 1
ATOM 789 O O . GLN A 1 104 ? 1.371 -2.737 -0.755 1.00 77.94 104 GLN A O 1
ATOM 794 N N . SER A 1 105 ? -0.005 -2.304 0.972 1.00 74.06 105 SER A N 1
ATOM 795 C CA . SER A 1 105 ? -0.721 -1.204 0.326 1.00 74.06 105 SER A CA 1
ATOM 796 C C . SER A 1 105 ? 0.185 -0.000 0.074 1.00 74.06 105 SER A C 1
ATOM 798 O O . SER A 1 105 ? 0.021 0.689 -0.929 1.00 74.06 105 SER A O 1
ATOM 800 N N . ALA A 1 106 ? 1.159 0.238 0.956 1.00 73.25 106 ALA A N 1
ATOM 801 C CA . ALA A 1 106 ? 2.112 1.329 0.802 1.00 73.25 106 ALA A CA 1
ATOM 802 C C . ALA A 1 106 ? 3.139 1.052 -0.290 1.00 73.25 106 ALA A C 1
ATOM 804 O O . ALA A 1 106 ? 3.401 1.899 -1.139 1.00 73.25 106 ALA A O 1
ATOM 805 N N . THR A 1 107 ? 3.691 -0.158 -0.323 1.00 79.12 107 THR A N 1
ATOM 806 C CA . THR A 1 107 ? 4.596 -0.544 -1.403 1.00 79.12 107 THR A CA 1
ATOM 807 C C . THR A 1 107 ? 3.870 -0.551 -2.745 1.00 79.12 107 THR A C 1
ATOM 809 O O . THR A 1 107 ? 4.433 -0.093 -3.736 1.00 79.12 107 THR A O 1
ATOM 812 N N . ALA A 1 108 ? 2.611 -1.002 -2.788 1.00 80.94 108 ALA A N 1
ATOM 813 C CA . ALA A 1 108 ? 1.806 -0.969 -4.005 1.00 80.94 108 ALA A CA 1
ATOM 814 C C . ALA A 1 108 ? 1.602 0.463 -4.519 1.00 80.94 108 ALA A C 1
ATOM 816 O O . ALA A 1 108 ? 1.826 0.720 -5.702 1.00 80.94 108 ALA A O 1
ATOM 817 N N . SER A 1 109 ? 1.224 1.401 -3.644 1.00 75.00 109 SER A N 1
ATOM 818 C CA . SER A 1 109 ? 0.973 2.792 -4.041 1.00 75.00 109 SER A CA 1
ATOM 819 C C . SER A 1 109 ? 2.231 3.503 -4.550 1.00 75.00 109 SER A C 1
ATOM 821 O O . SER A 1 109 ? 2.126 4.365 -5.420 1.00 75.00 109 SER A O 1
ATOM 823 N N . ILE A 1 110 ? 3.415 3.112 -4.065 1.00 75.50 110 ILE A N 1
ATOM 824 C CA . ILE A 1 110 ? 4.707 3.626 -4.537 1.00 75.50 110 ILE A CA 1
ATOM 825 C C . ILE A 1 110 ? 5.117 2.957 -5.858 1.00 75.50 110 ILE A C 1
ATOM 827 O O . ILE A 1 110 ? 5.440 3.638 -6.830 1.00 75.50 110 ILE A O 1
ATOM 831 N N . MET A 1 111 ? 5.126 1.621 -5.910 1.00 78.81 111 MET A N 1
ATOM 832 C CA . MET A 1 111 ? 5.795 0.869 -6.978 1.00 78.81 111 MET A CA 1
ATOM 833 C C . MET A 1 111 ? 4.946 0.689 -8.235 1.00 78.81 111 MET A C 1
ATOM 835 O O . MET A 1 111 ? 5.485 0.755 -9.339 1.00 78.81 111 MET A O 1
ATOM 839 N N . VAL A 1 112 ? 3.630 0.497 -8.107 1.00 81.19 112 VAL A N 1
ATOM 840 C CA . VAL A 1 112 ? 2.726 0.310 -9.258 1.00 81.19 112 VAL A CA 1
ATOM 841 C C . VAL A 1 112 ? 2.826 1.448 -10.287 1.00 81.19 112 VAL A C 1
ATOM 843 O O . VAL A 1 112 ? 3.037 1.144 -11.464 1.00 81.19 112 VAL A O 1
ATOM 846 N N . PRO A 1 113 ? 2.746 2.743 -9.916 1.00 76.12 113 PRO A N 1
ATOM 847 C CA . PRO A 1 113 ? 2.850 3.825 -10.899 1.00 76.12 113 PRO A CA 1
ATOM 848 C C . PRO A 1 113 ? 4.236 3.911 -11.560 1.00 76.12 113 PRO A C 1
ATOM 850 O O . PRO A 1 113 ? 4.331 4.267 -12.737 1.00 76.12 113 PRO A O 1
ATOM 853 N N . ILE A 1 114 ? 5.306 3.544 -10.848 1.00 76.56 114 ILE A N 1
ATOM 854 C CA . ILE A 1 114 ? 6.679 3.536 -11.380 1.00 76.56 114 ILE A CA 1
ATOM 855 C C . ILE A 1 114 ? 6.825 2.441 -12.442 1.00 76.56 114 ILE A C 1
ATOM 857 O O . ILE A 1 114 ? 7.269 2.708 -13.557 1.00 76.56 114 ILE A O 1
ATOM 861 N N . VAL A 1 115 ? 6.388 1.222 -12.121 1.00 78.06 115 VAL A N 1
ATOM 862 C CA . VAL A 1 115 ? 6.414 0.058 -13.023 1.00 78.06 115 VAL A CA 1
ATOM 863 C C . VAL A 1 115 ? 5.618 0.338 -14.302 1.00 78.06 115 VAL A C 1
ATOM 865 O O . VAL A 1 115 ? 6.093 0.033 -15.397 1.00 78.06 115 VAL A O 1
ATOM 868 N N . LEU A 1 116 ? 4.442 0.969 -14.189 1.00 77.81 116 LEU A N 1
ATOM 869 C CA . LEU A 1 116 ? 3.640 1.371 -15.352 1.00 77.81 116 LEU A CA 1
ATOM 870 C C . LEU A 1 116 ? 4.350 2.427 -16.206 1.00 77.81 116 LEU A C 1
ATOM 872 O O . LEU A 1 116 ? 4.346 2.337 -17.433 1.00 77.81 116 LEU A O 1
ATOM 876 N N . SER A 1 117 ? 5.001 3.402 -15.570 1.00 72.62 117 SER A N 1
ATOM 877 C CA . SER A 1 117 ? 5.721 4.479 -16.265 1.00 72.62 117 SER A CA 1
ATOM 878 C C . SER A 1 117 ? 6.948 3.983 -17.042 1.00 72.62 117 SER A C 1
ATOM 880 O O . SER A 1 117 ? 7.354 4.619 -18.020 1.00 72.62 117 SER A O 1
ATOM 882 N N . LEU A 1 118 ? 7.512 2.845 -16.629 1.00 73.19 118 LEU A N 1
ATOM 883 C CA . LEU A 1 118 ? 8.650 2.171 -17.261 1.00 73.19 118 LEU A CA 1
ATOM 884 C C . LEU A 1 118 ? 8.245 1.251 -18.428 1.00 73.19 118 LEU A C 1
ATOM 886 O O . LEU A 1 118 ? 9.120 0.737 -19.117 1.00 73.19 118 LEU A O 1
ATOM 890 N N . GLY A 1 119 ? 6.945 1.067 -18.691 1.00 73.12 119 GLY A N 1
ATOM 891 C CA . GLY A 1 119 ? 6.460 0.313 -19.854 1.00 73.12 119 GLY A CA 1
ATOM 892 C C . GLY A 1 119 ? 6.558 -1.209 -19.717 1.00 73.12 119 GLY A C 1
ATOM 893 O O . GLY A 1 119 ? 6.643 -1.914 -20.721 1.00 73.12 119 GLY A O 1
ATOM 894 N N . ILE A 1 120 ? 6.553 -1.730 -18.489 1.00 76.81 120 ILE A N 1
ATOM 895 C CA . ILE A 1 120 ? 6.708 -3.167 -18.240 1.00 76.81 120 ILE A CA 1
ATOM 896 C C . ILE A 1 120 ? 5.463 -3.933 -18.710 1.00 76.81 120 ILE A C 1
ATOM 898 O O . ILE A 1 120 ? 4.342 -3.519 -18.395 1.00 76.81 120 ILE A O 1
ATOM 902 N N . PRO A 1 121 ? 5.624 -5.070 -19.420 1.00 76.06 121 PRO A N 1
ATOM 903 C CA . PRO A 1 121 ? 4.496 -5.865 -19.880 1.00 76.06 121 PRO A CA 1
ATOM 904 C C . PRO A 1 121 ? 3.563 -6.283 -18.729 1.00 76.06 121 PRO A C 1
ATOM 906 O O . PRO A 1 121 ? 4.045 -6.756 -17.693 1.00 76.06 121 PRO A O 1
ATOM 909 N N . PRO A 1 122 ? 2.229 -6.223 -18.914 1.00 72.06 122 PRO A N 1
ATOM 910 C CA . PRO A 1 122 ? 1.258 -6.563 -17.872 1.00 72.06 122 PRO A CA 1
ATOM 911 C C . PRO A 1 122 ? 1.386 -7.980 -17.296 1.00 72.06 122 PRO A C 1
ATOM 913 O O . PRO A 1 122 ? 0.911 -8.226 -16.195 1.00 72.06 122 PRO A O 1
ATOM 916 N N . MET A 1 123 ? 2.044 -8.929 -17.976 1.00 77.94 123 MET A N 1
ATOM 917 C CA . MET A 1 123 ? 2.237 -10.274 -17.409 1.00 77.94 123 MET A CA 1
ATOM 918 C C . MET A 1 123 ? 3.071 -10.257 -16.119 1.00 77.94 123 MET A C 1
ATOM 920 O O . MET A 1 123 ? 2.849 -11.074 -15.227 1.00 77.94 123 MET A O 1
ATOM 924 N N . PHE A 1 124 ? 4.000 -9.303 -15.989 1.00 78.56 124 PHE A N 1
ATOM 925 C CA . PHE A 1 124 ? 4.854 -9.182 -14.808 1.00 78.56 124 PHE A CA 1
ATOM 926 C C . PHE A 1 124 ? 4.105 -8.592 -13.608 1.00 78.56 124 PHE A C 1
ATOM 928 O O . PHE A 1 124 ? 4.556 -8.765 -12.478 1.00 78.56 124 PHE A O 1
ATOM 935 N N . PHE A 1 125 ? 2.931 -7.978 -13.813 1.00 79.00 125 PHE A N 1
ATOM 936 C CA . PHE A 1 125 ? 2.109 -7.462 -12.716 1.00 79.00 125 PHE A CA 1
ATOM 937 C C . PHE A 1 125 ? 1.654 -8.557 -11.757 1.00 79.00 125 PHE A C 1
ATOM 939 O O . PHE A 1 125 ? 1.604 -8.322 -10.555 1.00 79.00 125 PHE A O 1
ATOM 946 N N . ILE A 1 126 ? 1.380 -9.763 -12.259 1.00 81.50 126 ILE A N 1
ATOM 947 C CA . ILE A 1 126 ? 0.987 -10.893 -11.409 1.00 81.50 126 ILE A CA 1
ATOM 948 C C . ILE A 1 126 ? 2.123 -11.225 -10.434 1.00 81.50 126 ILE A C 1
ATOM 950 O O . ILE A 1 126 ? 1.882 -11.373 -9.239 1.00 81.50 126 ILE A O 1
ATOM 954 N N . ALA A 1 127 ? 3.366 -11.266 -10.923 1.00 81.06 127 ALA A N 1
ATOM 955 C CA . ALA A 1 127 ? 4.543 -11.505 -10.090 1.00 81.06 127 ALA A CA 1
ATOM 956 C C . ALA A 1 127 ? 4.811 -10.342 -9.122 1.00 81.06 127 ALA A C 1
ATOM 958 O O . ALA A 1 127 ? 5.105 -10.579 -7.955 1.00 81.06 127 ALA A O 1
ATOM 959 N N . ILE A 1 128 ? 4.641 -9.098 -9.580 1.00 81.06 128 ILE A N 1
ATOM 960 C CA . ILE A 1 128 ? 4.786 -7.887 -8.759 1.00 81.06 128 ILE A CA 1
ATOM 961 C C . ILE A 1 128 ? 3.781 -7.874 -7.602 1.00 81.06 128 ILE A C 1
ATOM 963 O O . ILE A 1 128 ? 4.137 -7.521 -6.486 1.00 81.06 128 ILE A O 1
ATOM 967 N N . VAL A 1 129 ? 2.536 -8.298 -7.826 1.00 82.06 129 VAL A N 1
ATOM 968 C CA . VAL A 1 129 ? 1.532 -8.394 -6.754 1.00 82.06 129 VAL A CA 1
ATOM 969 C C . VAL A 1 129 ? 1.933 -9.443 -5.712 1.00 82.06 129 VAL A C 1
ATOM 971 O O . VAL A 1 129 ? 1.748 -9.221 -4.516 1.00 82.06 129 VAL A O 1
ATOM 974 N N . GLN A 1 130 ? 2.528 -10.563 -6.133 1.00 82.88 130 GLN A N 1
ATOM 975 C CA . GLN A 1 130 ? 3.035 -11.562 -5.188 1.00 82.88 130 GLN A CA 1
ATOM 976 C C . GLN A 1 130 ? 4.236 -11.038 -4.393 1.00 82.88 130 GLN A C 1
ATOM 978 O O . GLN A 1 130 ? 4.317 -11.287 -3.191 1.00 82.88 130 GLN A O 1
ATOM 983 N N . THR A 1 131 ? 5.126 -10.253 -5.004 1.00 81.94 131 THR A N 1
ATOM 984 C CA . THR A 1 131 ? 6.290 -9.702 -4.294 1.00 81.94 131 THR A CA 1
ATOM 985 C C . THR A 1 131 ? 5.954 -8.631 -3.270 1.00 81.94 131 THR A C 1
ATOM 987 O O . THR A 1 131 ? 6.764 -8.384 -2.387 1.00 81.94 131 THR A O 1
ATOM 990 N N . LEU A 1 132 ? 4.747 -8.061 -3.280 1.00 80.81 132 LEU A N 1
ATOM 991 C CA . LEU A 1 132 ? 4.270 -7.222 -2.173 1.00 80.81 132 LEU A CA 1
ATOM 992 C C . LEU A 1 132 ? 4.067 -8.019 -0.868 1.00 80.81 132 LEU A C 1
ATOM 994 O O . LEU A 1 132 ? 3.983 -7.422 0.202 1.00 80.81 132 LEU A O 1
ATOM 998 N N . ASN A 1 133 ? 3.999 -9.356 -0.931 1.00 79.25 133 ASN A N 1
ATOM 999 C CA . ASN A 1 133 ? 3.780 -10.236 0.225 1.00 79.25 133 ASN A CA 1
ATOM 1000 C C . ASN A 1 133 ? 5.077 -10.741 0.891 1.00 79.25 133 ASN A C 1
ATOM 1002 O O . ASN A 1 133 ? 5.018 -11.599 1.769 1.00 79.25 133 ASN A O 1
ATOM 1006 N N . VAL A 1 134 ? 6.254 -10.215 0.540 1.00 76.44 134 VAL A N 1
ATOM 1007 C CA . VAL A 1 134 ? 7.559 -10.673 1.077 1.00 76.44 134 VAL A CA 1
ATOM 1008 C C . VAL A 1 134 ? 7.879 -10.185 2.500 1.00 76.44 134 VAL A C 1
ATOM 1010 O O . VAL A 1 134 ? 9.013 -10.309 2.960 1.00 76.44 134 VAL A O 1
ATOM 1013 N N . ASN A 1 135 ? 6.886 -9.673 3.228 1.00 70.25 135 ASN A N 1
ATOM 1014 C CA . ASN A 1 135 ? 7.034 -9.151 4.593 1.00 70.25 135 ASN A CA 1
ATOM 1015 C C . ASN A 1 135 ? 7.553 -10.189 5.608 1.00 70.25 135 ASN A C 1
ATOM 1017 O O . ASN A 1 135 ? 7.985 -9.821 6.693 1.00 70.25 135 ASN A O 1
ATOM 1021 N N . PHE A 1 136 ? 7.549 -11.476 5.250 1.00 69.06 136 PHE A N 1
ATOM 1022 C CA . PHE A 1 136 ? 8.057 -12.577 6.071 1.00 69.06 136 PHE A CA 1
ATOM 1023 C C . PHE A 1 136 ? 9.579 -12.778 5.995 1.00 69.06 136 PHE A C 1
ATOM 1025 O O . PHE A 1 136 ? 10.116 -13.589 6.743 1.00 69.06 136 PHE A O 1
ATOM 1032 N N . VAL A 1 137 ? 10.281 -12.092 5.084 1.00 70.38 137 VAL A N 1
ATOM 1033 C CA . VAL A 1 137 ? 11.720 -12.324 4.856 1.00 70.38 137 VAL A CA 1
ATOM 1034 C C . VAL A 1 137 ? 12.596 -11.637 5.906 1.00 70.38 137 VAL A C 1
ATOM 1036 O O . VAL A 1 137 ? 13.609 -12.197 6.317 1.00 70.38 137 VAL A O 1
ATOM 1039 N N . ILE A 1 138 ? 12.203 -10.449 6.371 1.00 67.75 138 ILE A N 1
ATOM 1040 C CA . ILE A 1 138 ? 12.872 -9.753 7.475 1.00 67.75 138 ILE A CA 1
ATOM 1041 C C . ILE A 1 138 ? 11.932 -9.807 8.684 1.00 67.75 138 ILE A C 1
ATOM 1043 O O . ILE A 1 138 ? 10.793 -9.351 8.564 1.00 67.75 138 ILE A O 1
ATOM 1047 N N . PRO A 1 139 ? 12.368 -10.308 9.856 1.00 59.44 139 PRO A N 1
ATOM 1048 C CA . PRO A 1 139 ? 11.537 -10.404 11.056 1.00 59.44 139 PRO A CA 1
ATOM 1049 C C . PRO A 1 139 ? 11.377 -9.032 11.737 1.00 59.44 139 PRO A C 1
ATOM 1051 O O . PRO A 1 139 ? 11.670 -8.862 12.913 1.00 59.44 139 PRO A O 1
ATOM 1054 N N . ALA A 1 140 ? 10.946 -8.021 10.984 1.00 63.19 140 ALA A N 1
ATOM 1055 C CA . ALA A 1 140 ? 10.649 -6.681 11.484 1.00 63.19 140 ALA A CA 1
ATOM 1056 C C . ALA A 1 140 ? 9.158 -6.506 11.815 1.00 63.19 140 ALA A C 1
ATOM 1058 O O . ALA A 1 140 ? 8.756 -5.503 12.402 1.00 63.19 140 ALA A O 1
ATOM 1059 N N . GLN A 1 141 ? 8.317 -7.466 11.418 1.00 64.88 141 GLN A N 1
ATOM 1060 C CA . GLN A 1 141 ? 6.878 -7.361 11.587 1.00 64.88 141 GLN A CA 1
A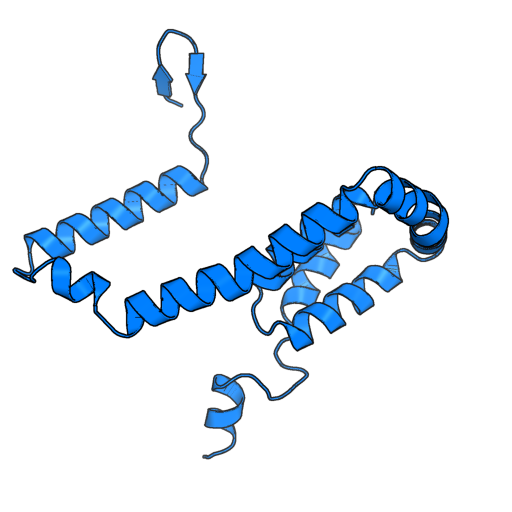TOM 1061 C C . GLN A 1 141 ? 6.469 -7.771 13.013 1.00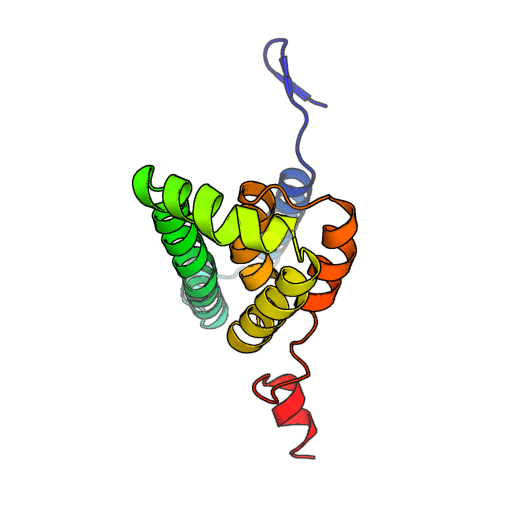 64.88 141 GLN A C 1
ATOM 1063 O O . GLN A 1 141 ? 6.834 -8.870 13.445 1.00 64.88 141 GLN A O 1
ATOM 1068 N N . PRO A 1 142 ? 5.683 -6.947 13.740 1.00 60.25 142 PRO A N 1
ATOM 1069 C CA . PRO A 1 142 ? 5.331 -7.213 15.138 1.00 60.25 142 PRO A CA 1
ATOM 1070 C C . PRO A 1 142 ? 4.695 -8.589 15.343 1.00 60.25 142 PRO A C 1
ATOM 1072 O O . PRO A 1 142 ? 4.987 -9.269 16.315 1.00 60.25 142 PRO A O 1
ATOM 1075 N N . THR A 1 143 ? 3.880 -9.042 14.390 1.00 66.81 143 THR A N 1
ATOM 1076 C CA . THR A 1 143 ? 3.232 -10.360 14.404 1.00 66.81 143 THR A CA 1
ATOM 1077 C C . THR A 1 143 ? 4.211 -11.533 14.419 1.00 66.81 143 THR A C 1
ATOM 1079 O O . THR A 1 143 ? 3.906 -12.545 15.037 1.00 66.81 143 THR A O 1
ATOM 1082 N N . ILE A 1 144 ? 5.372 -11.413 13.766 1.00 64.31 144 ILE A N 1
ATOM 1083 C CA . ILE A 1 144 ? 6.413 -12.454 13.772 1.00 64.31 144 ILE A CA 1
ATOM 1084 C C . ILE A 1 144 ? 7.267 -12.351 15.039 1.00 64.31 144 ILE A C 1
ATOM 1086 O O . ILE A 1 144 ? 7.625 -13.377 15.606 1.00 64.31 144 ILE A O 1
ATOM 1090 N N . LEU A 1 145 ? 7.531 -11.133 15.528 1.00 61.56 145 LEU A N 1
ATOM 1091 C CA . LEU A 1 145 ? 8.240 -10.923 16.794 1.00 61.56 145 LEU A CA 1
ATOM 1092 C C . LEU A 1 145 ? 7.464 -11.530 17.976 1.00 61.56 145 LEU A C 1
ATOM 1094 O O . LEU A 1 145 ? 8.012 -12.318 18.739 1.00 61.56 145 LEU A O 1
ATOM 1098 N N . PHE A 1 146 ? 6.161 -11.247 18.064 1.00 62.94 146 PHE A N 1
ATOM 1099 C CA . PHE A 1 146 ? 5.290 -11.802 19.105 1.00 62.94 146 PHE A CA 1
ATOM 1100 C C . PHE A 1 146 ? 5.087 -13.319 18.994 1.00 62.94 146 PHE A C 1
ATOM 1102 O O . PHE A 1 146 ? 4.702 -13.945 19.974 1.00 62.94 146 PHE A O 1
ATOM 1109 N N . ALA A 1 147 ? 5.327 -13.916 17.824 1.00 65.50 147 ALA A N 1
ATOM 1110 C CA . ALA A 1 147 ? 5.250 -15.364 17.642 1.00 65.50 147 ALA A CA 1
ATOM 1111 C C . ALA A 1 147 ? 6.521 -16.100 18.104 1.00 65.50 147 ALA A C 1
ATOM 1113 O O . ALA A 1 147 ? 6.457 -17.300 18.351 1.00 65.50 147 ALA A O 1
ATOM 1114 N N . VAL A 1 148 ? 7.660 -15.405 18.193 1.00 68.94 148 VAL A N 1
ATOM 1115 C CA . VAL A 1 148 ? 8.941 -15.971 18.654 1.00 68.94 148 VAL A CA 1
ATOM 1116 C C . VAL A 1 148 ? 9.100 -15.868 20.176 1.00 68.94 148 VAL A C 1
ATOM 1118 O O . VAL A 1 148 ? 9.779 -16.704 20.759 1.00 68.94 148 VAL A O 1
ATOM 1121 N N . ASP A 1 149 ? 8.448 -14.900 20.824 1.00 60.75 149 ASP A N 1
ATOM 1122 C CA . ASP A 1 149 ? 8.465 -14.715 22.288 1.00 60.75 149 ASP A CA 1
ATOM 1123 C C . ASP A 1 149 ? 7.506 -15.666 23.061 1.00 60.75 149 ASP A C 1
ATOM 1125 O O . ASP A 1 149 ? 7.071 -15.346 24.170 1.00 60.75 149 ASP A O 1
ATOM 1129 N N . VAL A 1 150 ? 7.170 -16.837 22.497 1.00 48.12 150 VAL A N 1
ATOM 1130 C CA . VAL A 1 150 ? 6.357 -17.906 23.129 1.00 48.12 150 VAL A CA 1
ATOM 1131 C C . VAL A 1 150 ? 7.225 -19.118 23.441 1.00 48.12 150 VAL A C 1
ATOM 1133 O O . VAL A 1 150 ? 7.127 -19.621 24.584 1.00 48.12 150 VAL A O 1
#

Secondary structure (DSSP, 8-state):
-EEETTEEE---HHHHHHHHHHHHHHHHHHHS---HHHHHHSHHHHHHHHHHHHHHHHHHHHHHHHHSHHHHHHIIIIIHHHHHH-TTHHHHHHHHHHHHH--HHHHHHHHHHHHHHTT--THHHHHHHHHTTGGGSSTTSHHHHHHH--

InterPro domains:
  IPR004668 Anaerobic c4-dicarboxylate membrane transporter [PF03605] (8-122)
  IPR004668 Anaerobic c4-dicarboxylate membrane transporter [PTHR36106] (9-149)